Protein AF-A0A967Q8X4-F1 (afdb_monomer)

Solvent-accessible surface area (backbone atoms only — not comparable to full-atom values): 4608 Å² total; per-residue (Å²): 113,49,74,72,48,90,85,56,94,87,66,62,74,47,74,48,81,45,77,78,47,78,45,79,39,76,76,30,86,84,33,49,27,46,30,39,41,32,37,32,39,37,47,29,20,38,90,88,65,50,68,34,29,37,39,69,46,80,44,79,48,57,45,72,74,18,29,65,76,54,51,68,58,72,91,62,88,128

Sequence (78 aa):
WEWYRPVSPGDSIYYDISRSSVHVVESSKFTGGKSVHMNTRNLYVDHTGGPAGMSETLLVASERSGSKKTNKHEGVEL

pLDDT: mean 85.38, std 13.42, range [46.19, 97.75]

Secondary structure (DSSP, 8-state):
-EESS---TT---EEEEEEEEEEEEEEETTTTEEEEEEEEEEEEE-TTS-EEEEEEEEEEEE-HHHHHHTTTTTT---

Foldseek 3Di:
DFFPDDDDPPWDKDKDKDWPDWDWDQADLLQQGIKIWIKIKMFIATPVRHTGTIDIDIDIGHDPVRNVVNCNCVPPDD

Nearest PDB structures (foldseek):
  6jql-assembly1_C  TM=7.824E-01  e=2.146E-01  Escherichia coli K-12
  8rj3-assembly1_A  TM=4.692E-01  e=4.715E-01  Homo sapiens
  8rj3-assembly1_D  TM=3.894E-01  e=3.364E-01  Homo sapiens
  8rjw-assembly1_F  TM=3.919E-01  e=7.821E-01  Homo sapiens
  8rj3-assembly1_C  TM=3.807E-01  e=9.258E-01  Homo sapiens

Structure (mmCIF, N/CA/C/O backbone):
data_AF-A0A967Q8X4-F1
#
_entry.id   AF-A0A967Q8X4-F1
#
loop_
_atom_site.group_PDB
_atom_site.id
_atom_site.type_symbol
_atom_site.label_atom_id
_atom_site.label_alt_id
_atom_site.label_comp_id
_atom_site.label_asym_id
_atom_site.label_entity_id
_atom_site.label_seq_id
_atom_site.pdbx_PDB_ins_code
_atom_site.Cartn_x
_atom_site.Cartn_y
_atom_site.Cartn_z
_atom_site.occupancy
_atom_site.B_iso_or_equiv
_atom_site.auth_seq_id
_atom_site.auth_comp_id
_atom_site.auth_asym_id
_atom_site.auth_atom_id
_atom_site.pdbx_PDB_model_num
ATOM 1 N N . TRP A 1 1 ? 0.982 9.923 2.386 1.00 94.19 1 TRP A N 1
ATOM 2 C CA . TRP A 1 1 ? 0.216 9.253 3.450 1.00 94.19 1 TRP A CA 1
ATOM 3 C C . TRP A 1 1 ? -0.843 10.204 3.942 1.00 94.19 1 TRP A C 1
ATOM 5 O O . TRP A 1 1 ? -0.540 11.378 4.116 1.00 94.19 1 TRP A O 1
ATOM 15 N N . GLU A 1 2 ? -2.042 9.688 4.161 1.00 96.94 2 GLU A N 1
ATOM 16 C CA . GLU A 1 2 ? -3.171 10.389 4.761 1.00 96.94 2 GLU A CA 1
ATOM 17 C C . GLU A 1 2 ? -3.814 9.453 5.791 1.00 96.94 2 GLU A C 1
ATOM 19 O O . GLU A 1 2 ? -4.000 8.268 5.514 1.00 96.94 2 GLU A O 1
ATOM 24 N N . TRP A 1 3 ? -4.109 9.959 6.986 1.00 96.50 3 TRP A N 1
ATOM 25 C CA . TRP A 1 3 ? -4.708 9.182 8.073 1.00 96.50 3 TRP A CA 1
ATOM 26 C C . TRP A 1 3 ? -6.089 9.736 8.391 1.00 96.50 3 TRP A C 1
ATOM 28 O O . TRP A 1 3 ? -6.238 10.943 8.573 1.00 96.50 3 TRP A O 1
ATOM 38 N N . TYR A 1 4 ? -7.080 8.854 8.497 1.00 96.81 4 TYR A N 1
ATOM 39 C CA . TYR A 1 4 ? -8.462 9.230 8.815 1.00 96.81 4 TYR A CA 1
ATOM 40 C C . TYR A 1 4 ? -8.815 8.933 10.276 1.00 96.81 4 TYR A C 1
ATOM 42 O O . TYR A 1 4 ? -9.730 9.537 10.833 1.00 96.81 4 TYR A O 1
ATOM 50 N N . ARG A 1 5 ? -8.056 8.037 10.918 1.00 94.38 5 ARG A N 1
ATOM 51 C CA . ARG A 1 5 ? -8.111 7.755 12.356 1.00 94.38 5 ARG A CA 1
ATOM 52 C C . ARG A 1 5 ? -6.747 7.293 12.877 1.00 94.38 5 ARG A C 1
ATOM 54 O O . ARG A 1 5 ? -5.932 6.795 12.099 1.00 94.38 5 ARG A O 1
ATOM 61 N N . PRO A 1 6 ? -6.502 7.394 14.192 1.00 95.25 6 PRO A N 1
ATOM 62 C CA . PRO A 1 6 ? -5.392 6.702 14.832 1.00 95.25 6 PRO A CA 1
ATOM 63 C C . PRO A 1 6 ? -5.509 5.176 14.678 1.00 95.25 6 PRO A C 1
ATOM 65 O O . PRO A 1 6 ? -6.614 4.623 14.672 1.00 95.25 6 PRO A O 1
ATOM 68 N N . VAL A 1 7 ? -4.358 4.505 14.608 1.00 94.00 7 VAL A N 1
ATOM 69 C CA . VAL A 1 7 ? -4.231 3.043 14.698 1.00 94.00 7 VAL A CA 1
ATOM 70 C C . VAL A 1 7 ? -3.599 2.716 16.047 1.00 94.00 7 VAL A C 1
ATOM 72 O O . VAL A 1 7 ? -2.526 3.230 16.366 1.00 94.00 7 VAL A O 1
ATOM 75 N N . SER A 1 8 ? -4.274 1.896 16.848 1.00 95.19 8 SER A N 1
ATOM 76 C CA . SER A 1 8 ? -3.838 1.523 18.198 1.00 95.19 8 SER A CA 1
ATOM 77 C C . SER A 1 8 ? -3.378 0.063 18.259 1.00 95.19 8 SER A C 1
ATOM 79 O O . SER A 1 8 ? -3.783 -0.746 17.422 1.00 95.19 8 SER A O 1
ATOM 81 N N . PRO A 1 9 ? -2.549 -0.322 19.248 1.00 97.44 9 PRO A N 1
ATOM 82 C CA . PRO A 1 9 ? -2.208 -1.724 19.458 1.00 97.44 9 PRO A CA 1
ATOM 83 C C . PRO A 1 9 ? -3.462 -2.597 19.599 1.00 97.44 9 PRO A C 1
ATOM 85 O O . PRO A 1 9 ? -4.359 -2.278 20.376 1.00 97.44 9 PRO A O 1
ATOM 88 N N . GLY A 1 10 ? -3.511 -3.700 18.851 1.00 95.81 10 GLY A N 1
ATOM 89 C CA . GLY A 1 10 ? -4.660 -4.610 18.812 1.00 95.81 10 GLY A CA 1
ATOM 90 C C . GLY A 1 10 ? -5.677 -4.315 17.705 1.00 95.81 10 GLY A C 1
ATOM 91 O O . GLY A 1 10 ? -6.494 -5.187 17.409 1.00 95.81 10 GLY A O 1
ATOM 92 N N . ASP A 1 11 ? -5.606 -3.157 17.038 1.00 95.38 11 ASP A N 1
ATOM 93 C CA . ASP A 1 11 ? -6.420 -2.901 15.848 1.00 95.38 11 ASP A CA 1
ATOM 94 C C . ASP A 1 11 ? -6.029 -3.869 14.719 1.00 95.38 11 ASP A C 1
ATOM 96 O O . ASP A 1 11 ? -4.862 -3.985 14.340 1.00 95.38 11 ASP A O 1
ATOM 100 N N . SER A 1 12 ? -7.025 -4.542 14.140 1.00 96.62 12 SER A N 1
ATOM 101 C CA . SER A 1 12 ? -6.851 -5.277 12.885 1.00 96.62 12 SER A CA 1
ATOM 102 C C . SER A 1 12 ? -7.068 -4.328 11.713 1.00 96.62 12 SER A C 1
ATOM 104 O O . SER A 1 12 ? -8.176 -3.821 11.525 1.00 96.62 12 SER A O 1
ATOM 106 N N . ILE A 1 13 ? -6.008 -4.105 10.937 1.00 97.31 13 ILE A N 1
ATOM 107 C CA . ILE A 1 13 ? -6.035 -3.288 9.725 1.00 97.31 13 ILE A CA 1
ATOM 108 C C . ILE A 1 13 ? -5.879 -4.193 8.509 1.00 97.31 13 ILE A C 1
ATOM 110 O O . ILE A 1 13 ? -4.924 -4.962 8.400 1.00 97.31 13 ILE A O 1
ATOM 114 N N . TYR A 1 14 ? -6.811 -4.058 7.580 1.00 97.00 14 TYR A N 1
ATOM 115 C CA . TYR A 1 14 ? -6.786 -4.698 6.274 1.00 97.00 14 TYR A CA 1
ATOM 116 C C . TYR A 1 14 ? -6.398 -3.657 5.234 1.00 97.00 14 TYR A C 1
ATOM 118 O O . TYR A 1 14 ? -6.584 -2.459 5.453 1.00 97.00 14 TYR A O 1
ATOM 126 N N . TYR A 1 15 ? -5.857 -4.092 4.102 1.00 95.31 15 TYR A N 1
ATOM 127 C CA . TYR A 1 15 ? -5.533 -3.166 3.030 1.00 95.31 15 TYR A CA 1
ATOM 128 C C . TYR A 1 15 ? -5.804 -3.762 1.657 1.00 95.31 15 TYR A C 1
ATOM 130 O O . TYR A 1 15 ? -5.630 -4.961 1.441 1.00 95.31 15 TYR A O 1
ATOM 138 N N . ASP A 1 16 ? -6.217 -2.890 0.745 1.00 94.88 16 ASP A N 1
ATOM 139 C CA . ASP A 1 16 ? -6.309 -3.170 -0.682 1.00 94.88 16 ASP A CA 1
ATOM 140 C C . ASP A 1 16 ? -5.276 -2.332 -1.437 1.00 94.88 16 ASP A C 1
ATOM 142 O O . ASP A 1 16 ? -5.002 -1.186 -1.064 1.00 94.88 16 ASP A O 1
ATOM 146 N N . ILE A 1 17 ? -4.713 -2.907 -2.502 1.00 94.31 17 ILE A N 1
ATOM 147 C CA . ILE A 1 17 ? -3.779 -2.219 -3.392 1.00 94.31 17 ILE A CA 1
ATOM 148 C C . ILE A 1 17 ? -4.423 -2.079 -4.764 1.00 94.31 17 ILE A C 1
ATOM 150 O O . ILE A 1 17 ? -4.564 -3.049 -5.511 1.00 94.31 17 ILE A O 1
ATOM 154 N N . SER A 1 18 ? -4.671 -0.838 -5.161 1.00 92.81 18 SER A N 1
ATOM 155 C CA . SER A 1 18 ? -5.077 -0.507 -6.523 1.00 92.81 18 SER A CA 1
ATOM 156 C C . SER A 1 18 ? -3.904 0.089 -7.301 1.00 92.81 18 SER A C 1
ATOM 158 O O . SER A 1 18 ? -3.134 0.906 -6.793 1.00 92.81 18 SER A O 1
ATOM 160 N N . ARG A 1 19 ? -3.737 -0.335 -8.556 1.00 92.06 19 ARG A N 1
ATOM 161 C CA . ARG A 1 19 ? -2.743 0.237 -9.476 1.00 92.06 19 ARG A CA 1
ATOM 162 C C . ARG A 1 19 ? -3.435 1.315 -10.294 1.00 92.06 19 ARG A C 1
ATOM 164 O O . ARG A 1 19 ? -4.346 0.997 -11.053 1.00 92.06 19 ARG A O 1
ATOM 171 N N . SER A 1 20 ? -3.030 2.569 -10.123 1.00 82.12 20 SER A N 1
ATOM 172 C CA . SER A 1 20 ? -3.684 3.706 -10.778 1.00 82.12 20 SER A CA 1
ATOM 173 C C . SER A 1 20 ? -3.066 4.038 -12.133 1.00 82.12 20 SER A C 1
ATOM 175 O O . SER A 1 20 ? -3.783 4.440 -13.047 1.00 82.12 20 SER A O 1
ATOM 177 N N . SER A 1 21 ? -1.757 3.833 -12.306 1.00 88.25 21 SER A N 1
ATOM 178 C CA . SER A 1 21 ? -1.109 3.980 -13.609 1.00 88.25 21 SER A CA 1
ATOM 179 C C . SER A 1 21 ? 0.151 3.131 -13.746 1.00 88.25 21 SER A C 1
ATOM 181 O O . SER A 1 21 ? 0.841 2.841 -12.766 1.00 88.25 21 SER A O 1
ATOM 183 N N . VAL A 1 22 ? 0.445 2.728 -14.984 1.00 90.62 22 VAL A N 1
ATOM 184 C CA . VAL A 1 22 ? 1.670 2.020 -15.367 1.00 90.62 22 VAL A CA 1
ATOM 185 C C . VAL A 1 22 ? 2.245 2.716 -16.595 1.00 90.62 22 VAL A C 1
ATOM 187 O O . VAL A 1 22 ? 1.578 2.821 -17.622 1.00 90.62 22 VAL A O 1
ATOM 190 N N . HIS A 1 23 ? 3.486 3.183 -16.493 1.00 91.88 23 HIS A N 1
ATOM 191 C CA . HIS A 1 23 ? 4.194 3.864 -17.571 1.00 91.88 23 HIS A CA 1
ATOM 192 C C . HIS A 1 23 ? 5.547 3.206 -17.812 1.00 91.88 23 HIS A C 1
ATOM 194 O O . HIS A 1 23 ? 6.332 3.022 -16.883 1.00 91.88 23 HIS A O 1
ATOM 200 N N . VAL A 1 24 ? 5.835 2.881 -19.070 1.00 89.50 24 VAL A N 1
ATOM 201 C CA . VAL A 1 24 ? 7.158 2.414 -19.489 1.00 89.50 24 VAL A CA 1
ATOM 202 C C . VAL A 1 24 ? 7.968 3.622 -19.940 1.00 89.50 24 VAL A C 1
ATOM 204 O O . VAL A 1 24 ? 7.550 4.377 -20.815 1.00 89.50 24 VAL A O 1
ATOM 207 N N . VAL A 1 25 ? 9.132 3.808 -19.332 1.00 87.00 25 VAL A N 1
ATOM 208 C CA . VAL A 1 25 ? 10.117 4.817 -19.703 1.00 87.00 25 VAL A CA 1
ATOM 209 C C . VAL A 1 25 ? 11.222 4.103 -20.465 1.00 87.00 25 VAL A C 1
ATOM 211 O O . VAL A 1 25 ? 12.034 3.390 -19.881 1.00 87.00 25 VAL A O 1
ATOM 214 N N . GLU A 1 26 ? 11.234 4.290 -21.782 1.00 81.69 26 GLU A N 1
ATOM 215 C CA . GLU A 1 26 ? 12.169 3.617 -22.693 1.00 81.69 26 GLU A CA 1
ATOM 216 C C . GLU A 1 26 ? 13.635 4.005 -22.438 1.00 81.69 26 GLU A C 1
ATOM 218 O O . GLU A 1 26 ? 14.538 3.185 -22.586 1.00 81.69 26 GLU A O 1
ATOM 22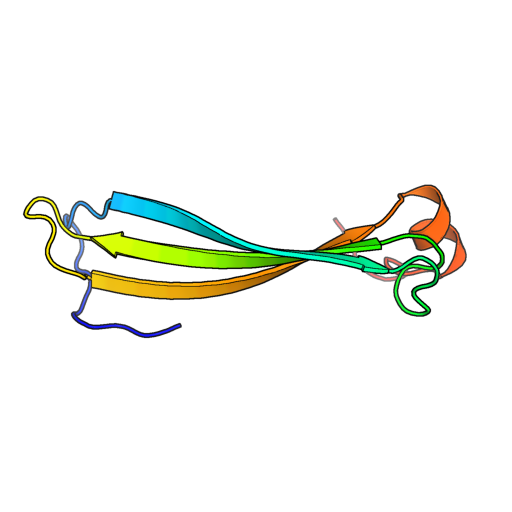3 N N . SER A 1 27 ? 13.881 5.243 -22.001 1.00 75.56 27 SER A N 1
ATOM 224 C CA . SER A 1 27 ? 15.222 5.729 -21.673 1.00 75.56 27 SER A CA 1
ATOM 225 C C . SER A 1 27 ? 15.208 6.567 -20.397 1.00 75.56 27 SER A C 1
ATOM 227 O O . SER A 1 27 ? 14.894 7.760 -20.416 1.00 75.56 27 SER A O 1
ATOM 229 N N . SER A 1 28 ? 15.565 5.955 -19.273 1.00 68.44 28 SER A N 1
ATOM 230 C CA . SER A 1 28 ? 15.651 6.637 -17.983 1.00 68.44 28 SER A CA 1
ATOM 231 C C . SER A 1 28 ? 17.109 6.916 -17.614 1.00 68.44 28 SER A C 1
ATOM 233 O O . SER A 1 28 ? 17.898 5.996 -17.407 1.00 68.44 28 SER A O 1
ATOM 235 N N . LYS A 1 29 ? 17.473 8.202 -17.483 1.00 69.75 29 LYS A N 1
ATOM 236 C CA . LYS A 1 29 ? 18.817 8.622 -17.030 1.00 69.75 29 LYS A CA 1
ATOM 237 C C . LYS A 1 29 ? 19.137 8.129 -15.615 1.00 69.75 29 LYS A C 1
ATOM 239 O O . LYS A 1 29 ? 20.288 7.846 -15.318 1.00 69.75 29 LYS A O 1
ATOM 244 N N . PHE A 1 30 ? 18.116 7.997 -14.768 1.00 70.62 30 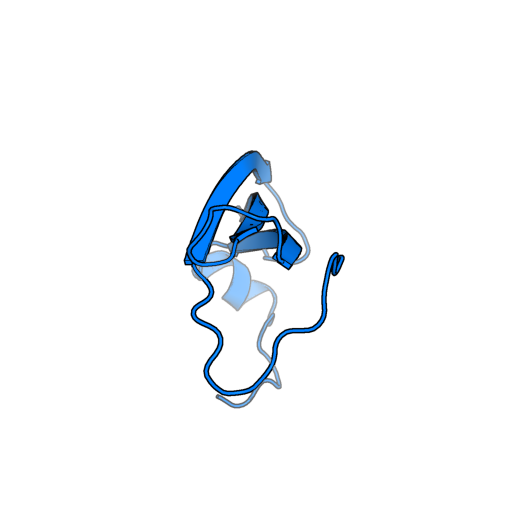PHE A N 1
ATOM 245 C CA . PHE A 1 30 ? 18.254 7.502 -13.397 1.00 70.62 30 PHE A CA 1
ATOM 246 C C . PHE A 1 30 ? 18.575 6.002 -13.340 1.00 70.62 30 PHE A C 1
ATOM 248 O O . PHE A 1 30 ? 19.259 5.540 -12.432 1.00 70.62 30 PHE A O 1
ATOM 255 N N . THR A 1 31 ? 18.068 5.224 -14.298 1.00 68.94 31 THR A N 1
ATOM 256 C CA . THR A 1 31 ? 18.165 3.757 -14.260 1.00 68.94 31 THR A CA 1
ATOM 257 C C . THR A 1 31 ? 19.061 3.162 -15.338 1.00 68.94 31 THR A C 1
ATOM 259 O O . THR A 1 31 ? 19.319 1.963 -15.292 1.00 68.94 31 THR A O 1
ATOM 262 N N . GLY A 1 32 ? 19.534 3.971 -16.291 1.00 71.81 32 GLY A N 1
ATOM 263 C CA . GLY A 1 32 ? 20.481 3.563 -17.330 1.00 71.81 32 GLY A CA 1
ATOM 264 C C . GLY A 1 32 ? 19.894 2.710 -18.450 1.00 71.81 32 GLY A C 1
ATOM 265 O O . GLY A 1 32 ? 20.652 2.120 -19.218 1.00 71.81 32 GLY A O 1
ATOM 266 N N . GLY A 1 33 ? 18.568 2.601 -18.528 1.00 79.94 33 GLY A N 1
ATOM 267 C CA . GLY A 1 33 ? 17.868 1.731 -19.470 1.00 79.94 33 GLY A CA 1
ATOM 268 C C . GLY A 1 33 ? 16.354 1.893 -19.384 1.00 79.94 33 GLY A C 1
ATOM 269 O O 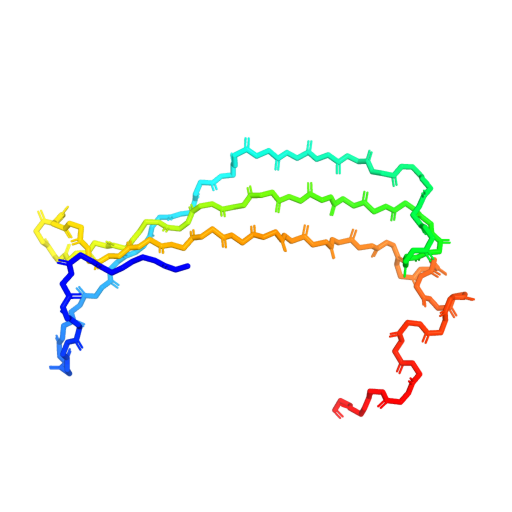. GLY A 1 33 ? 15.870 2.965 -18.998 1.00 79.94 33 GLY A O 1
ATOM 270 N N . LYS A 1 34 ? 15.619 0.830 -19.733 1.00 85.00 34 LYS A N 1
ATOM 271 C CA . LYS A 1 34 ? 14.161 0.806 -19.606 1.00 85.00 34 LYS A CA 1
ATOM 272 C C . LYS A 1 34 ? 13.754 0.719 -18.136 1.00 85.00 34 LYS A C 1
ATOM 274 O O . LYS A 1 34 ? 14.318 -0.063 -17.360 1.00 85.00 34 LYS A O 1
ATOM 279 N N . SER A 1 35 ? 12.744 1.493 -17.758 1.00 87.50 35 SER A N 1
ATOM 280 C CA . SER A 1 35 ? 12.118 1.410 -16.440 1.00 87.50 35 SER A CA 1
ATOM 281 C C . SER A 1 35 ? 10.598 1.418 -16.531 1.00 87.50 35 SER A C 1
ATOM 283 O O . SER A 1 35 ? 10.016 2.006 -17.435 1.00 87.50 35 SER A O 1
ATOM 285 N N . VAL A 1 36 ? 9.943 0.766 -15.578 1.00 89.94 36 VAL A N 1
ATOM 286 C CA . VAL A 1 36 ? 8.493 0.798 -15.393 1.00 89.94 36 VAL A CA 1
ATOM 287 C C . VAL A 1 36 ? 8.197 1.620 -14.151 1.00 89.94 36 VAL A C 1
ATOM 289 O O . VAL A 1 36 ? 8.705 1.337 -13.067 1.00 89.94 36 VAL A O 1
ATOM 292 N N . HIS A 1 37 ? 7.400 2.662 -14.328 1.00 91.62 37 HIS A N 1
ATOM 293 C CA . HIS A 1 37 ? 6.922 3.539 -13.274 1.00 91.62 37 HIS A CA 1
ATOM 294 C C . HIS A 1 37 ? 5.463 3.179 -13.007 1.00 91.62 37 HIS A C 1
ATOM 296 O O . HIS A 1 37 ? 4.639 3.213 -13.920 1.00 91.62 37 HIS A O 1
ATOM 302 N N . MET A 1 38 ? 5.145 2.808 -11.775 1.00 93.12 38 MET A N 1
ATOM 303 C CA . MET A 1 38 ? 3.816 2.356 -11.388 1.00 93.12 38 MET A CA 1
ATOM 304 C C . MET A 1 38 ? 3.331 3.144 -10.184 1.00 93.12 38 MET A C 1
ATOM 306 O O . MET A 1 38 ? 3.970 3.114 -9.136 1.00 93.12 38 MET A O 1
ATOM 310 N N . ASN A 1 39 ? 2.187 3.805 -10.323 1.00 94.50 39 ASN A N 1
ATOM 311 C CA . ASN A 1 39 ? 1.508 4.404 -9.186 1.00 94.50 39 ASN A CA 1
ATOM 312 C C . ASN A 1 39 ? 0.568 3.380 -8.559 1.00 94.50 39 ASN A C 1
ATOM 314 O O . ASN A 1 39 ? -0.237 2.731 -9.234 1.00 94.50 39 ASN A O 1
ATOM 318 N N . THR A 1 40 ? 0.692 3.239 -7.249 1.00 93.88 40 THR A N 1
ATOM 319 C CA . THR A 1 40 ? -0.142 2.370 -6.427 1.00 93.88 40 THR A CA 1
ATOM 320 C C . THR A 1 40 ? -0.820 3.204 -5.359 1.00 93.88 40 THR A C 1
ATOM 322 O O . THR A 1 40 ? -0.198 4.089 -4.772 1.00 93.88 40 THR A O 1
ATOM 325 N N . ARG A 1 41 ? -2.096 2.922 -5.117 1.00 94.62 41 ARG A N 1
ATOM 326 C CA . ARG A 1 41 ? -2.876 3.484 -4.025 1.00 94.62 41 ARG A CA 1
ATOM 327 C C . ARG A 1 41 ? -3.258 2.346 -3.095 1.00 94.62 41 ARG A C 1
ATOM 329 O O . ARG A 1 41 ? -3.939 1.409 -3.514 1.00 94.62 41 ARG A O 1
ATOM 336 N N . ASN A 1 42 ? -2.832 2.456 -1.846 1.00 95.19 42 ASN A N 1
ATOM 337 C CA . ASN A 1 42 ? -3.177 1.532 -0.781 1.00 95.19 42 ASN A CA 1
ATOM 338 C C . ASN A 1 42 ? -4.276 2.166 0.071 1.00 95.19 42 ASN A C 1
ATOM 340 O O . ASN A 1 42 ? -4.076 3.257 0.614 1.00 95.19 42 ASN A O 1
ATOM 344 N N . LEU A 1 43 ? -5.423 1.500 0.180 1.00 96.69 43 LEU A N 1
ATOM 345 C CA . LEU A 1 43 ? -6.493 1.882 1.099 1.00 96.69 43 LEU A CA 1
ATOM 346 C C . LEU A 1 43 ? -6.449 0.945 2.302 1.00 96.69 43 LEU A C 1
ATOM 348 O O . LEU A 1 43 ? -6.532 -0.267 2.131 1.00 96.69 43 LEU A O 1
ATOM 352 N N . TYR A 1 44 ? -6.341 1.509 3.501 1.00 97.38 44 TYR A N 1
ATOM 353 C CA . TYR A 1 44 ? -6.335 0.767 4.756 1.00 97.38 44 TYR A CA 1
ATOM 354 C C . TYR A 1 44 ? -7.697 0.904 5.429 1.00 97.38 44 TYR A C 1
ATOM 356 O O . TYR A 1 44 ? -8.204 2.021 5.556 1.00 97.38 44 TYR A O 1
ATOM 364 N N . VAL A 1 45 ? -8.274 -0.208 5.880 1.00 97.75 45 VAL A N 1
ATOM 365 C CA . VAL A 1 45 ? -9.595 -0.257 6.519 1.00 97.75 45 VAL A CA 1
ATOM 366 C C . VAL A 1 45 ? -9.566 -1.075 7.806 1.00 97.75 45 VAL A C 1
ATOM 368 O O . VAL A 1 45 ? -8.740 -1.974 7.967 1.00 97.75 45 VAL A O 1
ATOM 371 N N . ASP A 1 46 ? -10.470 -0.766 8.731 1.00 96.38 46 ASP A N 1
ATOM 372 C CA . ASP A 1 46 ? -10.702 -1.590 9.916 1.00 96.38 46 ASP A CA 1
ATOM 373 C C . ASP A 1 46 ? -11.604 -2.802 9.615 1.00 96.38 46 ASP A C 1
ATOM 375 O O . ASP A 1 46 ? -12.078 -3.002 8.495 1.00 96.38 46 ASP A O 1
ATOM 379 N N . HIS A 1 47 ? -11.853 -3.626 10.633 1.00 95.00 47 HIS A N 1
ATOM 380 C CA . HIS A 1 47 ? -12.693 -4.825 10.528 1.00 95.00 47 HIS A CA 1
ATOM 381 C C . HIS A 1 47 ? -14.153 -4.561 10.117 1.00 95.00 47 HIS A C 1
ATOM 383 O O . HIS A 1 47 ? -14.842 -5.500 9.725 1.00 95.00 47 HIS A O 1
ATOM 389 N N . THR A 1 48 ? -14.632 -3.317 10.202 1.00 95.31 48 THR A N 1
ATOM 390 C CA . THR A 1 48 ? -15.972 -2.912 9.747 1.00 95.31 48 THR A CA 1
ATOM 391 C C . THR A 1 48 ? -15.968 -2.352 8.323 1.00 95.31 48 THR A C 1
ATOM 393 O O . THR A 1 48 ? -17.029 -2.070 7.771 1.00 95.31 48 THR A O 1
ATOM 396 N N . GLY A 1 49 ? -14.788 -2.193 7.715 1.00 95.19 49 GLY A N 1
ATOM 397 C CA . GLY A 1 49 ? -14.608 -1.523 6.428 1.00 95.19 49 GLY A CA 1
ATOM 398 C C . GLY A 1 49 ? -14.476 -0.000 6.538 1.00 95.19 49 GLY A C 1
ATOM 399 O O . GLY A 1 49 ? -14.433 0.678 5.512 1.00 95.19 49 GLY A O 1
ATOM 400 N N . GLY A 1 50 ? -14.394 0.553 7.753 1.00 96.50 50 GLY A N 1
ATOM 401 C CA . GLY A 1 50 ? -14.158 1.977 7.974 1.00 96.50 50 GLY A CA 1
ATOM 402 C C . GLY A 1 50 ? -12.741 2.375 7.542 1.00 96.50 50 GLY A C 1
ATOM 403 O O . GLY A 1 50 ? -11.791 1.656 7.863 1.00 96.50 50 GLY A O 1
ATOM 404 N N . PRO A 1 51 ? -12.549 3.495 6.818 1.00 96.69 51 PRO A N 1
ATOM 405 C CA . PRO A 1 51 ? -11.230 3.888 6.337 1.00 96.69 51 PRO A CA 1
ATOM 406 C C . PRO A 1 51 ? -10.319 4.296 7.503 1.00 96.69 51 PRO A C 1
ATOM 408 O O . PRO A 1 51 ? -10.642 5.184 8.289 1.00 96.69 51 PRO A O 1
ATOM 411 N N . ALA A 1 52 ? -9.153 3.657 7.596 1.00 97.38 52 ALA A N 1
ATOM 412 C CA . ALA A 1 52 ? -8.119 3.957 8.583 1.00 97.38 52 ALA A CA 1
ATOM 413 C C . ALA A 1 52 ? -7.090 4.960 8.045 1.00 97.38 52 ALA A C 1
ATOM 415 O O . ALA A 1 52 ? -6.682 5.899 8.733 1.00 97.38 52 ALA A O 1
ATOM 416 N N . GLY A 1 53 ? -6.709 4.796 6.782 1.00 97.62 53 GLY A N 1
ATOM 417 C CA . GLY A 1 53 ? -5.751 5.661 6.117 1.00 97.62 53 GLY A CA 1
ATOM 418 C C . GLY A 1 53 ? -5.558 5.280 4.660 1.00 97.62 53 GLY A C 1
ATOM 419 O O . GLY A 1 53 ? -6.125 4.309 4.156 1.00 97.62 53 GLY A O 1
ATOM 420 N N . MET A 1 54 ? -4.728 6.056 3.984 1.00 97.12 54 MET A N 1
ATOM 421 C CA . MET A 1 54 ? -4.391 5.872 2.587 1.00 97.12 54 MET A CA 1
ATOM 422 C C . MET A 1 54 ? -2.925 6.218 2.345 1.00 97.12 54 MET A C 1
ATOM 424 O O . MET A 1 54 ? -2.368 7.165 2.914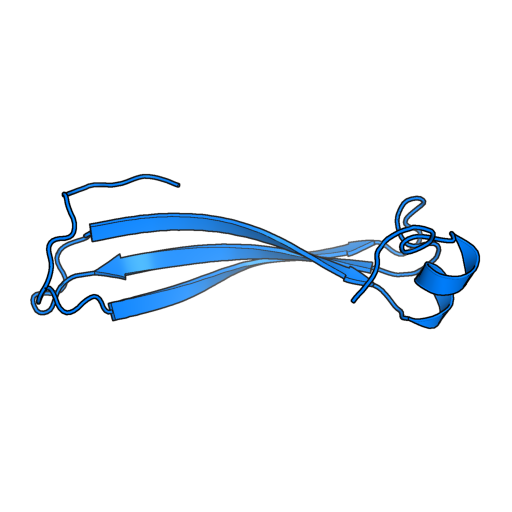 1.00 97.12 54 MET A O 1
ATOM 428 N N . SER A 1 55 ? -2.289 5.477 1.446 1.00 95.44 55 SER A N 1
ATOM 429 C CA . SER A 1 55 ? -0.988 5.851 0.9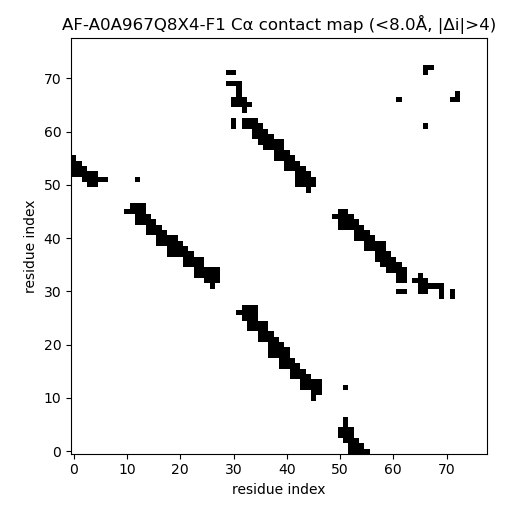07 1.00 95.44 55 SER A CA 1
ATOM 430 C C . SER A 1 55 ? -0.982 5.762 -0.607 1.00 95.44 55 SER A C 1
ATOM 432 O O . SER A 1 55 ? -1.613 4.894 -1.201 1.00 95.44 55 SER A O 1
ATOM 434 N N . GLU A 1 56 ? -0.247 6.673 -1.228 1.00 95.06 56 GLU A N 1
AT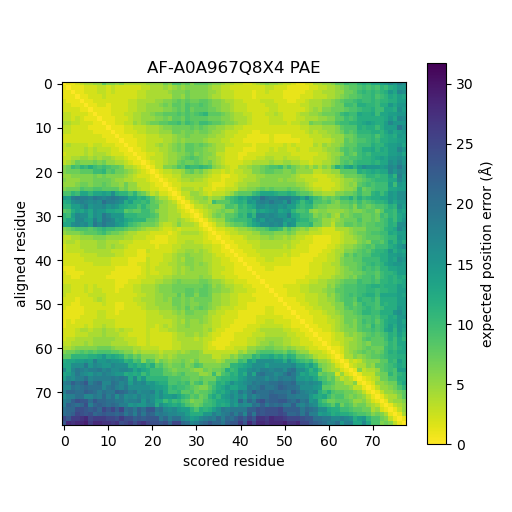OM 435 C CA . GLU A 1 56 ? 0.101 6.587 -2.638 1.00 95.06 56 GLU A CA 1
ATOM 436 C C . GLU A 1 56 ? 1.604 6.359 -2.731 1.00 95.06 56 GLU A C 1
ATOM 438 O O . GLU A 1 56 ? 2.382 6.953 -1.980 1.00 95.06 56 GLU A O 1
ATOM 443 N N . THR A 1 57 ? 2.014 5.439 -3.597 1.00 92.25 57 THR A N 1
ATOM 444 C CA . THR A 1 57 ? 3.415 5.059 -3.781 1.00 92.25 57 THR A CA 1
ATOM 445 C C . THR A 1 57 ? 3.730 4.954 -5.261 1.00 92.25 57 THR A C 1
ATOM 447 O O . THR A 1 57 ? 3.050 4.239 -6.000 1.00 92.25 57 THR A O 1
ATOM 450 N N . LEU A 1 58 ? 4.803 5.632 -5.669 1.00 92.06 58 LEU A N 1
ATOM 451 C CA . LEU A 1 58 ? 5.425 5.461 -6.974 1.00 92.06 58 LEU A CA 1
ATOM 452 C C . LEU A 1 58 ? 6.497 4.372 -6.880 1.00 92.06 58 LEU A C 1
ATOM 454 O O . LEU A 1 58 ? 7.519 4.541 -6.215 1.00 92.06 58 LEU A O 1
ATOM 458 N N . LEU A 1 59 ? 6.279 3.267 -7.583 1.00 89.06 59 LEU A N 1
ATOM 459 C CA . LEU A 1 59 ? 7.250 2.198 -7.751 1.00 89.06 59 LEU A CA 1
ATOM 460 C C . LEU A 1 59 ? 8.016 2.398 -9.060 1.00 89.06 59 LEU A C 1
ATOM 462 O O . LEU A 1 59 ? 7.416 2.513 -10.126 1.00 89.06 59 LEU A O 1
ATOM 466 N N . VAL A 1 60 ? 9.347 2.411 -8.979 1.00 88.50 60 VAL A N 1
ATOM 467 C CA . VAL A 1 60 ? 10.243 2.493 -10.141 1.00 88.50 60 VAL A CA 1
ATOM 468 C C . VAL A 1 60 ? 11.019 1.187 -10.252 1.00 88.50 60 VAL A C 1
ATOM 470 O O . VAL A 1 60 ? 12.018 0.983 -9.560 1.00 88.50 60 VAL A O 1
ATOM 473 N N . ALA A 1 61 ? 10.558 0.303 -11.132 1.00 86.31 61 ALA A N 1
ATOM 474 C CA . ALA A 1 61 ? 11.263 -0.922 -11.482 1.00 86.31 61 ALA A CA 1
A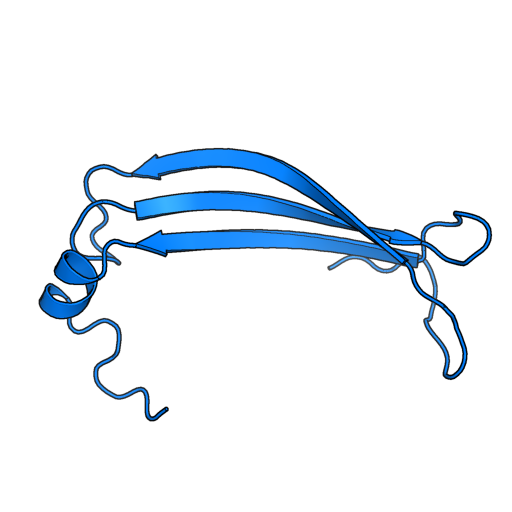TOM 475 C C . ALA A 1 61 ? 12.183 -0.653 -12.673 1.00 86.31 61 ALA A C 1
ATOM 477 O O . ALA A 1 61 ? 11.763 -0.063 -13.664 1.00 86.31 61 ALA A O 1
ATOM 478 N N . SER A 1 62 ? 13.435 -1.087 -12.600 1.00 84.25 62 SER A N 1
ATOM 479 C CA . SER A 1 62 ? 14.400 -0.924 -13.686 1.00 84.25 62 SER A CA 1
ATOM 480 C C . SER A 1 62 ? 15.065 -2.231 -14.055 1.00 84.25 62 SER A C 1
ATOM 482 O O . SER A 1 62 ? 15.281 -3.095 -13.204 1.00 84.25 62 SER A O 1
ATOM 484 N N . GLU A 1 63 ? 15.436 -2.363 -15.326 1.00 79.38 63 GLU A N 1
ATOM 485 C CA . GLU A 1 63 ? 16.247 -3.491 -15.761 1.00 79.38 63 GLU A CA 1
ATOM 486 C C . GLU A 1 63 ? 17.596 -3.496 -15.029 1.00 79.38 63 GLU A C 1
ATOM 488 O O . GLU A 1 63 ? 18.312 -2.489 -14.953 1.00 79.38 63 GLU A O 1
ATOM 493 N N . ARG A 1 64 ? 17.975 -4.669 -14.512 1.00 72.94 64 ARG A N 1
ATOM 494 C CA . ARG A 1 64 ? 19.214 -4.854 -13.742 1.00 72.94 64 ARG A CA 1
ATOM 495 C C . ARG A 1 64 ? 20.467 -4.483 -14.546 1.00 72.94 64 ARG A C 1
ATOM 497 O O . ARG A 1 64 ? 21.444 -4.006 -13.974 1.00 72.94 64 ARG A O 1
ATOM 504 N N . SER A 1 65 ? 20.446 -4.708 -15.861 1.00 71.06 65 SER A N 1
ATOM 505 C CA . SER A 1 65 ? 21.546 -4.404 -16.785 1.00 71.06 65 SER A CA 1
ATOM 506 C C . SER A 1 65 ? 21.786 -2.899 -16.939 1.00 71.06 65 SER A C 1
ATOM 508 O O . SER A 1 65 ? 22.940 -2.479 -16.970 1.00 71.06 65 SER A O 1
ATOM 510 N N . GLY A 1 66 ? 20.723 -2.089 -16.988 1.00 68.19 66 GLY A N 1
ATOM 511 C CA . GLY A 1 66 ? 20.814 -0.628 -17.031 1.00 68.19 66 GLY A CA 1
ATOM 512 C C . GLY A 1 66 ? 21.346 -0.052 -15.721 1.00 68.19 66 GLY A C 1
ATOM 513 O O . GLY A 1 66 ? 22.283 0.742 -15.729 1.00 68.19 66 GLY A O 1
ATOM 514 N N . SER A 1 67 ? 20.828 -0.527 -14.582 1.00 63.09 67 SER A N 1
ATOM 515 C CA . SER A 1 67 ? 21.168 0.043 -13.265 1.00 63.09 67 SER A CA 1
ATOM 516 C C . SER A 1 67 ? 22.628 -0.186 -12.855 1.00 63.09 67 SER A C 1
ATOM 518 O O . SER A 1 67 ? 23.191 0.616 -12.112 1.00 63.09 67 SER A O 1
ATOM 520 N N . LYS A 1 68 ? 23.262 -1.250 -13.369 1.00 65.50 68 LYS A N 1
ATOM 521 C CA . LYS A 1 68 ? 24.706 -1.486 -13.212 1.00 65.50 68 LYS A CA 1
ATOM 522 C C . LYS A 1 68 ? 25.568 -0.496 -13.999 1.00 65.50 68 LYS A C 1
ATOM 524 O O . LYS A 1 68 ? 26.668 -0.202 -13.561 1.00 65.50 68 LYS A O 1
ATOM 529 N N . LYS A 1 69 ? 25.096 0.006 -15.147 1.00 66.19 69 LYS A N 1
ATOM 530 C CA . LYS A 1 69 ? 25.853 0.960 -15.981 1.00 66.19 69 LYS A CA 1
ATOM 531 C C . LYS A 1 69 ? 25.870 2.369 -15.396 1.00 66.19 69 LYS A C 1
ATOM 533 O O . LYS A 1 69 ? 26.754 3.145 -15.729 1.00 66.19 69 LYS A O 1
ATOM 538 N N . THR A 1 70 ? 24.884 2.703 -14.566 1.00 66.69 70 THR A N 1
ATOM 539 C CA . THR A 1 70 ? 24.748 4.029 -13.951 1.00 66.69 70 THR A CA 1
ATOM 540 C C . THR A 1 70 ? 25.213 4.073 -12.503 1.00 66.69 70 THR A C 1
ATOM 542 O O . THR A 1 70 ? 24.926 5.057 -11.830 1.00 66.69 70 THR A O 1
ATOM 545 N N . ASN A 1 71 ? 25.878 3.021 -12.005 1.00 67.19 71 ASN A N 1
ATOM 546 C CA . ASN A 1 71 ? 26.367 2.948 -10.626 1.00 67.19 71 ASN A CA 1
ATOM 547 C C . ASN A 1 71 ? 25.292 3.294 -9.576 1.00 67.19 71 ASN A C 1
ATOM 549 O O . ASN A 1 71 ? 25.582 3.827 -8.512 1.00 67.19 71 ASN A O 1
ATOM 553 N N . LYS A 1 72 ? 24.020 2.967 -9.855 1.00 63.12 72 LYS A N 1
ATOM 554 C CA . LYS A 1 72 ? 22.865 3.394 -9.041 1.00 63.12 72 LYS A CA 1
ATOM 555 C C . LYS A 1 72 ? 22.946 2.960 -7.566 1.00 63.12 72 LYS A C 1
ATOM 557 O O . LYS A 1 72 ? 22.292 3.558 -6.719 1.00 63.12 72 LYS A O 1
ATOM 562 N N . HIS A 1 73 ? 23.715 1.914 -7.274 1.00 65.06 73 HIS A N 1
ATOM 563 C CA . HIS A 1 73 ? 23.911 1.361 -5.930 1.00 65.06 73 HIS A CA 1
ATOM 564 C C . HIS A 1 73 ? 25.350 1.524 -5.419 1.00 65.06 73 HIS A C 1
ATOM 566 O O . HIS A 1 73 ? 25.726 0.882 -4.442 1.00 65.06 73 HIS A O 1
ATOM 572 N N . GLU A 1 74 ? 26.180 2.328 -6.082 1.00 61.81 74 GLU A N 1
ATOM 573 C CA . GLU A 1 74 ? 27.544 2.586 -5.628 1.00 61.81 74 GLU A CA 1
ATOM 574 C C . GLU A 1 74 ? 27.480 3.360 -4.300 1.00 61.81 74 GLU A C 1
ATOM 576 O O . GLU A 1 74 ? 26.970 4.477 -4.244 1.00 61.81 74 GLU A O 1
ATOM 581 N N . GLY A 1 75 ? 27.907 2.712 -3.211 1.00 60.31 75 GLY A N 1
ATOM 582 C CA . GLY A 1 75 ? 27.830 3.253 -1.848 1.00 60.31 75 GLY A CA 1
ATOM 583 C C . GLY A 1 75 ? 26.592 2.853 -1.034 1.00 60.31 75 GLY A C 1
ATOM 584 O O . GLY A 1 75 ? 26.417 3.364 0.068 1.00 60.31 75 GLY A O 1
ATOM 585 N N . VAL A 1 76 ? 25.744 1.946 -1.531 1.00 59.53 76 VAL A N 1
ATOM 586 C CA . VAL A 1 76 ? 24.652 1.350 -0.739 1.00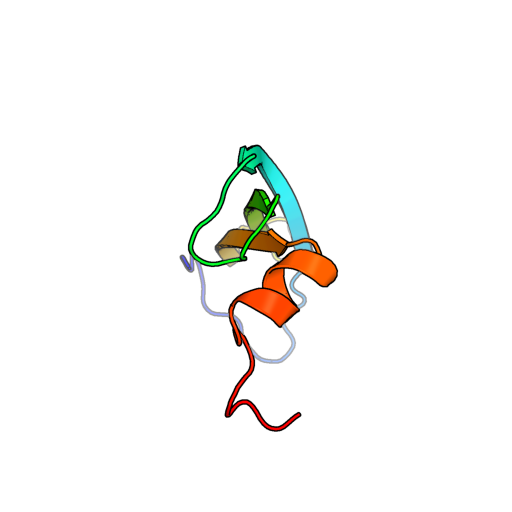 59.53 76 VAL A CA 1
ATOM 587 C C . VAL A 1 76 ? 25.093 -0.038 -0.265 1.00 59.53 76 VAL A C 1
ATOM 589 O O . VAL A 1 76 ? 25.099 -0.979 -1.057 1.00 59.53 76 VAL A O 1
ATOM 592 N N . GLU A 1 77 ? 25.490 -0.165 1.006 1.00 47.38 77 GLU A N 1
ATOM 593 C CA . GLU A 1 77 ? 25.699 -1.472 1.650 1.00 47.38 77 GLU A CA 1
ATOM 594 C C . GLU A 1 77 ? 24.343 -2.158 1.889 1.00 47.38 77 GLU A C 1
ATOM 596 O O . GLU A 1 77 ? 23.382 -1.512 2.313 1.00 47.38 77 GLU A O 1
ATOM 601 N N . LEU A 1 78 ? 24.263 -3.454 1.565 1.00 46.19 78 LEU A N 1
ATOM 602 C CA . LEU A 1 78 ? 23.105 -4.325 1.806 1.00 46.19 78 LEU A CA 1
ATOM 603 C C . LEU A 1 78 ? 23.354 -5.225 3.013 1.00 46.19 78 LEU A C 1
ATOM 605 O O . LEU A 1 78 ? 24.486 -5.750 3.107 1.00 46.19 78 LEU A O 1
#

Radius of 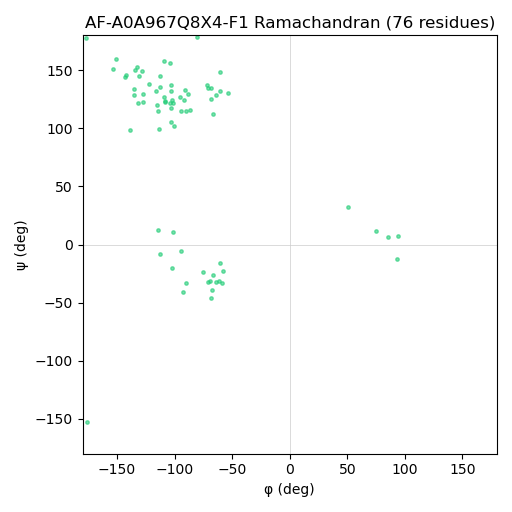gyration: 17.42 Å; Cα contacts (8 Å, |Δi|>4): 150; chains: 1; bounding box: 44×16×42 Å

Mean predicted aligned error: 7.13 Å